Protein AF-A0A1F2VF32-F1 (afdb_monomer_lite)

pLDDT: mean 93.81, std 4.73, range [65.69, 97.94]

Secondary structure (DSSP, 8-state):
--HHHHHHHHHTS-SS--HHHHHHHHHHHHHHHHHHHHHHTT----HHHHHHHHGGG--

Sequence (59 aa):
MKKNDILELLRDMPEEIDADDLIYRVYLRQKLEASEDAVEAGKVFSHEEVVRRSEEWLK

Foldseek 3Di:
DDPVVLVVVCVPDDPDDDPVRSVVVVVVVVVVVVVVVCVVVVVDDDPVRVVVVCVVVVD

Structure (mmCIF, N/CA/C/O backbone):
data_AF-A0A1F2VF32-F1
#
_entry.id   AF-A0A1F2VF32-F1
#
loop_
_atom_site.group_PDB
_atom_site.id
_atom_site.type_symbol
_atom_site.label_atom_id
_atom_site.label_alt_id
_atom_site.label_comp_id
_atom_site.label_asym_id
_atom_site.label_entity_id
_atom_site.label_seq_id
_atom_site.pdbx_PDB_ins_code
_atom_site.Cartn_x
_atom_site.Cartn_y
_atom_site.Cartn_z
_atom_site.occupancy
_atom_site.B_iso_or_equiv
_atom_site.auth_seq_id
_atom_site.auth_comp_id
_atom_site.auth_asym_id
_atom_site.auth_atom_id
_atom_site.pdbx_PDB_model_num
ATOM 1 N N . MET A 1 1 ? 4.869 -9.699 1.394 1.00 83.94 1 MET A N 1
ATOM 2 C CA . MET A 1 1 ? 5.712 -9.858 0.195 1.00 83.94 1 MET A CA 1
ATOM 3 C C . MET A 1 1 ? 6.921 -10.781 0.379 1.00 83.94 1 MET A C 1
ATOM 5 O O . MET A 1 1 ? 7.771 -10.553 1.237 1.00 83.94 1 MET A O 1
ATOM 9 N N . LYS A 1 2 ? 7.000 -11.823 -0.448 1.00 91.50 2 LYS A N 1
ATOM 10 C CA . LYS A 1 2 ? 8.128 -12.745 -0.648 1.00 91.50 2 LYS A CA 1
ATOM 11 C C . LYS A 1 2 ? 8.729 -12.523 -2.044 1.00 91.50 2 LYS A C 1
ATOM 13 O O . LYS A 1 2 ? 8.165 -11.818 -2.871 1.00 91.50 2 LYS A O 1
ATOM 18 N N . LYS A 1 3 ? 9.863 -13.174 -2.335 1.00 91.56 3 LYS A N 1
ATOM 19 C CA . LYS A 1 3 ? 10.543 -13.091 -3.644 1.00 91.56 3 LYS A CA 1
ATOM 20 C C . LYS A 1 3 ? 9.615 -13.377 -4.835 1.00 91.56 3 LYS A C 1
ATOM 22 O O . LYS A 1 3 ? 9.714 -12.688 -5.841 1.00 91.56 3 LYS A O 1
ATOM 27 N N . ASN A 1 4 ? 8.749 -14.387 -4.734 1.00 94.31 4 ASN A N 1
ATOM 28 C CA . ASN A 1 4 ? 7.864 -14.764 -5.841 1.00 94.31 4 ASN A CA 1
ATOM 29 C C . ASN A 1 4 ? 6.836 -13.673 -6.150 1.00 94.31 4 ASN A C 1
ATOM 31 O O . ASN A 1 4 ? 6.647 -13.366 -7.317 1.00 94.31 4 ASN A O 1
ATOM 35 N N . ASP A 1 5 ? 6.277 -13.028 -5.128 1.00 91.25 5 ASP A N 1
ATOM 36 C CA . ASP A 1 5 ? 5.336 -11.913 -5.288 1.00 91.25 5 ASP A CA 1
ATOM 37 C C . ASP A 1 5 ? 5.985 -10.744 -6.056 1.00 91.25 5 ASP A C 1
ATOM 39 O O . ASP A 1 5 ? 5.356 -10.118 -6.903 1.00 91.25 5 ASP A O 1
ATOM 43 N N . ILE A 1 6 ? 7.279 -10.484 -5.815 1.00 92.00 6 ILE A N 1
ATOM 44 C CA . ILE A 1 6 ? 8.046 -9.470 -6.561 1.00 92.00 6 ILE A CA 1
ATOM 45 C C . ILE A 1 6 ? 8.233 -9.904 -8.018 1.00 92.00 6 ILE A C 1
ATOM 47 O O . ILE A 1 6 ? 8.059 -9.100 -8.926 1.00 92.00 6 ILE A O 1
ATOM 51 N N . LEU A 1 7 ? 8.575 -11.174 -8.259 1.00 93.56 7 LEU A N 1
ATOM 52 C CA . LEU A 1 7 ? 8.723 -11.699 -9.619 1.00 93.56 7 LEU A CA 1
ATOM 53 C C . LEU A 1 7 ? 7.409 -11.655 -10.403 1.00 93.56 7 LEU A C 1
ATOM 55 O O . LEU A 1 7 ? 7.440 -11.432 -11.607 1.00 93.56 7 LEU A O 1
ATOM 59 N N . GLU A 1 8 ? 6.273 -11.871 -9.742 1.00 92.88 8 GLU A N 1
ATOM 60 C CA . GLU A 1 8 ? 4.952 -11.719 -10.351 1.00 92.88 8 GLU A CA 1
ATOM 61 C C . GLU A 1 8 ? 4.650 -10.258 -10.663 1.00 92.88 8 GLU A C 1
ATOM 63 O O . GLU A 1 8 ? 4.267 -9.961 -11.790 1.00 92.88 8 GLU A O 1
ATOM 68 N N . LEU A 1 9 ? 4.924 -9.344 -9.727 1.00 91.12 9 LEU A N 1
ATOM 69 C CA . LEU A 1 9 ? 4.759 -7.907 -9.942 1.00 91.12 9 LEU A CA 1
ATOM 70 C C . LEU A 1 9 ? 5.563 -7.405 -11.154 1.00 91.12 9 LEU A C 1
ATOM 72 O O . LEU A 1 9 ? 5.081 -6.552 -11.890 1.00 91.12 9 LEU A O 1
ATOM 76 N N . LEU A 1 10 ? 6.767 -7.944 -11.376 1.00 91.75 10 LEU A N 1
ATOM 77 C CA . LEU A 1 10 ? 7.619 -7.598 -12.519 1.00 91.75 10 LEU A CA 1
ATOM 78 C C . LEU A 1 10 ? 7.043 -8.041 -13.874 1.00 91.75 10 LEU A C 1
ATOM 80 O O . LEU A 1 10 ? 7.381 -7.432 -14.883 1.00 91.75 10 LEU A O 1
ATOM 84 N N . ARG A 1 11 ? 6.193 -9.078 -13.928 1.00 92.12 11 ARG A N 1
ATOM 85 C CA . ARG A 1 11 ? 5.653 -9.596 -15.204 1.00 92.12 11 ARG A CA 1
ATOM 86 C C . ARG A 1 11 ? 4.761 -8.591 -15.924 1.00 92.12 11 ARG A C 1
ATOM 88 O O . ARG A 1 11 ? 4.734 -8.596 -17.149 1.00 92.12 11 ARG A O 1
ATOM 95 N N . ASP A 1 12 ? 4.068 -7.748 -15.166 1.00 87.69 12 ASP A N 1
ATOM 96 C CA . ASP A 1 12 ? 3.140 -6.747 -15.698 1.00 87.69 12 ASP A CA 1
ATOM 97 C C . ASP A 1 12 ? 3.806 -5.368 -15.875 1.00 87.69 12 ASP A C 1
ATOM 99 O O . ASP A 1 12 ? 3.138 -4.377 -16.186 1.00 87.69 12 ASP A O 1
ATOM 103 N N . MET A 1 13 ? 5.121 -5.271 -15.646 1.00 90.12 13 MET A N 1
ATOM 104 C CA . MET A 1 13 ? 5.868 -4.026 -15.803 1.00 90.12 13 MET A CA 1
ATOM 105 C C . MET A 1 13 ? 6.367 -3.827 -17.241 1.00 90.12 13 MET A C 1
ATOM 107 O O . MET A 1 13 ? 6.559 -4.796 -17.976 1.00 90.12 13 MET A O 1
ATOM 111 N N . PRO A 1 14 ? 6.608 -2.568 -17.651 1.00 93.81 14 PRO A N 1
ATOM 112 C CA . PRO A 1 14 ? 7.328 -2.279 -18.886 1.00 93.81 14 PRO A CA 1
ATOM 113 C C . PRO A 1 14 ? 8.736 -2.893 -18.879 1.00 93.81 14 PRO A C 1
ATOM 115 O O . PRO A 1 14 ? 9.329 -3.082 -17.819 1.00 93.81 14 PRO A O 1
ATOM 118 N N . GLU A 1 15 ? 9.279 -3.151 -20.071 1.00 91.62 15 GLU A N 1
ATOM 119 C CA . GLU A 1 15 ? 10.640 -3.682 -20.251 1.00 91.62 15 GLU A CA 1
ATOM 120 C C . GLU A 1 15 ? 11.714 -2.734 -19.694 1.00 91.62 15 GLU A C 1
ATOM 122 O O . GLU A 1 15 ? 12.681 -3.181 -19.082 1.00 91.62 15 GLU A O 1
ATOM 127 N N . GLU A 1 16 ? 11.493 -1.427 -19.838 1.00 94.69 16 GLU A N 1
ATOM 128 C CA . GLU A 1 16 ? 12.329 -0.375 -19.266 1.00 94.69 16 GLU A CA 1
ATOM 129 C C . GLU A 1 16 ? 11.602 0.273 -18.084 1.00 94.69 16 GLU A C 1
ATOM 131 O O . GLU A 1 16 ? 10.520 0.850 -18.236 1.00 94.69 16 GLU A O 1
ATOM 136 N N . ILE A 1 17 ? 12.203 0.190 -16.900 1.00 94.56 17 ILE A N 1
ATOM 137 C CA . ILE A 1 17 ? 11.722 0.843 -15.683 1.00 94.56 17 ILE A CA 1
ATOM 138 C C . ILE A 1 17 ? 12.914 1.366 -14.887 1.00 94.56 17 ILE A C 1
ATOM 140 O O . ILE A 1 17 ? 13.937 0.690 -14.763 1.00 94.56 17 ILE A O 1
ATOM 144 N N . ASP A 1 18 ? 12.777 2.570 -14.340 1.00 96.19 18 ASP A N 1
ATOM 145 C CA . ASP A 1 18 ? 13.780 3.127 -13.442 1.00 96.19 18 ASP A CA 1
ATOM 146 C C . ASP A 1 18 ? 13.808 2.358 -12.106 1.00 96.19 18 ASP A C 1
ATOM 148 O O . ASP A 1 18 ? 12.793 1.829 -11.638 1.00 96.19 18 ASP A O 1
ATOM 152 N N . ALA A 1 19 ? 14.981 2.283 -11.478 1.00 95.38 19 ALA A N 1
ATOM 153 C CA . ALA A 1 19 ? 15.143 1.604 -10.199 1.00 95.38 19 ALA A CA 1
ATOM 154 C C . ALA A 1 19 ? 14.278 2.228 -9.088 1.00 95.38 19 ALA A C 1
ATOM 156 O O . ALA A 1 19 ? 13.695 1.489 -8.290 1.00 95.38 19 ALA A O 1
ATOM 157 N N . ASP A 1 20 ? 14.147 3.555 -9.055 1.00 96.94 20 ASP A N 1
ATOM 158 C CA . ASP A 1 20 ? 13.331 4.273 -8.077 1.00 96.94 20 ASP A CA 1
ATOM 159 C C . ASP A 1 20 ? 11.843 3.954 -8.269 1.00 96.94 20 ASP A C 1
ATOM 161 O O . ASP A 1 20 ? 11.137 3.668 -7.298 1.00 96.94 20 ASP A O 1
ATOM 165 N N . ASP A 1 21 ? 11.378 3.898 -9.520 1.00 94.62 21 ASP A N 1
ATOM 166 C CA . ASP A 1 21 ? 10.002 3.520 -9.860 1.00 94.62 21 ASP A CA 1
ATOM 167 C C . ASP A 1 21 ? 9.698 2.068 -9.475 1.00 94.62 21 ASP A C 1
ATOM 169 O O . ASP A 1 21 ? 8.627 1.767 -8.931 1.00 94.62 21 ASP A O 1
ATOM 173 N N . LEU A 1 22 ? 10.640 1.154 -9.720 1.00 94.44 22 LEU A N 1
ATOM 174 C CA . LEU A 1 22 ? 10.515 -0.241 -9.309 1.00 94.44 22 LEU A CA 1
ATOM 175 C C . LEU A 1 22 ? 10.397 -0.354 -7.784 1.00 94.44 22 LEU A C 1
ATOM 177 O O . LEU A 1 22 ? 9.473 -0.998 -7.275 1.00 94.44 22 LEU A O 1
ATOM 181 N N . ILE A 1 23 ? 11.307 0.289 -7.048 1.00 94.69 23 ILE A N 1
ATOM 182 C CA . ILE A 1 23 ? 11.308 0.283 -5.580 1.00 94.69 23 ILE A CA 1
ATOM 183 C C . ILE A 1 23 ? 10.006 0.886 -5.0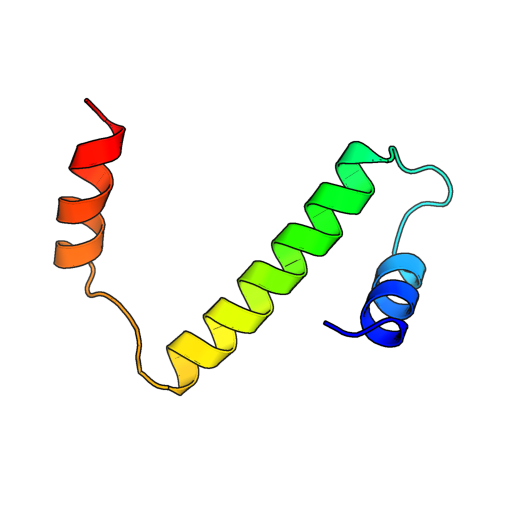47 1.00 94.69 23 ILE A C 1
ATOM 185 O O . ILE A 1 23 ? 9.387 0.310 -4.146 1.00 94.69 23 ILE A O 1
ATOM 189 N N . TYR A 1 24 ? 9.553 2.000 -5.624 1.00 95.50 24 TYR A N 1
ATOM 190 C CA . TYR A 1 24 ? 8.297 2.640 -5.250 1.00 95.50 24 TYR A CA 1
ATOM 191 C C . TYR A 1 24 ? 7.105 1.694 -5.419 1.00 95.50 24 TYR A C 1
ATOM 193 O O . TYR A 1 24 ? 6.312 1.533 -4.488 1.00 95.50 24 TYR A O 1
ATOM 201 N N . ARG A 1 25 ? 6.992 1.012 -6.565 1.00 93.69 25 ARG A N 1
ATOM 202 C CA . ARG A 1 25 ? 5.901 0.057 -6.828 1.00 93.69 25 ARG A CA 1
ATOM 203 C C . ARG A 1 25 ? 5.904 -1.106 -5.842 1.00 93.69 25 ARG A C 1
ATOM 205 O O . ARG A 1 25 ? 4.845 -1.470 -5.329 1.00 93.69 25 ARG A O 1
ATOM 212 N N . VAL A 1 26 ? 7.080 -1.659 -5.545 1.00 94.25 26 VAL A N 1
ATOM 213 C CA . VAL A 1 26 ? 7.240 -2.728 -4.546 1.00 94.25 26 VAL A CA 1
ATOM 214 C C . VAL A 1 26 ? 6.772 -2.246 -3.170 1.00 94.25 26 VAL A C 1
ATOM 216 O O . VAL A 1 26 ? 5.961 -2.909 -2.520 1.00 94.25 26 VAL A O 1
ATOM 219 N N . TYR A 1 27 ? 7.221 -1.064 -2.743 1.00 95.88 27 TYR A N 1
ATOM 220 C CA . TYR A 1 27 ? 6.835 -0.486 -1.457 1.00 95.88 27 TYR A CA 1
ATOM 221 C C . TYR A 1 27 ? 5.332 -0.206 -1.371 1.00 95.88 27 TYR A C 1
ATOM 223 O O . TYR A 1 27 ? 4.690 -0.537 -0.371 1.00 95.88 27 TYR A O 1
ATOM 231 N N . LEU A 1 28 ? 4.752 0.367 -2.426 1.00 95.69 28 LEU A N 1
ATOM 232 C CA . LEU A 1 28 ? 3.327 0.663 -2.495 1.00 95.69 28 LEU A CA 1
ATOM 233 C C . LEU A 1 28 ? 2.493 -0.616 -2.395 1.00 95.69 28 LEU A C 1
ATOM 235 O O . LEU A 1 28 ? 1.562 -0.671 -1.593 1.00 95.69 28 LEU A O 1
ATOM 239 N N . ARG A 1 29 ? 2.852 -1.667 -3.142 1.00 94.12 29 ARG A N 1
ATOM 240 C CA . ARG A 1 29 ? 2.148 -2.954 -3.074 1.00 94.12 29 ARG A CA 1
ATOM 241 C C . ARG A 1 29 ? 2.209 -3.549 -1.667 1.00 94.12 29 ARG A C 1
ATOM 243 O O . ARG A 1 29 ? 1.178 -3.973 -1.156 1.00 94.12 29 ARG A O 1
ATOM 250 N N . GLN A 1 30 ? 3.367 -3.497 -1.006 1.00 95.12 30 GLN A N 1
ATOM 251 C CA . GLN A 1 30 ? 3.503 -3.951 0.381 1.00 95.12 30 GLN A CA 1
ATOM 252 C C . GLN A 1 30 ? 2.623 -3.144 1.351 1.00 95.12 30 GLN A C 1
ATOM 254 O O . GLN A 1 30 ? 2.052 -3.710 2.284 1.00 95.12 30 GLN A O 1
ATOM 259 N N . LYS A 1 31 ? 2.514 -1.824 1.159 1.00 96.56 31 LYS A N 1
ATOM 260 C CA . LYS A 1 31 ? 1.634 -0.975 1.973 1.00 96.56 31 LYS A CA 1
ATOM 261 C C . LYS A 1 31 ? 0.166 -1.326 1.777 1.00 96.56 31 LYS A C 1
ATOM 263 O O . LYS A 1 31 ? -0.547 -1.402 2.770 1.00 96.56 31 LYS A O 1
ATOM 268 N N . LEU A 1 32 ? -0.254 -1.567 0.537 1.00 95.88 32 LEU A N 1
ATOM 269 C CA . LEU A 1 32 ? -1.626 -1.953 0.218 1.00 95.88 32 LEU A CA 1
ATOM 270 C C . LEU A 1 32 ? -1.996 -3.307 0.831 1.00 95.88 32 LEU A C 1
ATOM 272 O O . LEU A 1 32 ? -3.021 -3.381 1.494 1.00 95.88 32 LEU A O 1
ATOM 276 N N . GLU A 1 33 ? -1.135 -4.323 0.711 1.00 95.12 33 GLU A N 1
ATOM 277 C CA . GLU A 1 33 ? -1.341 -5.633 1.360 1.00 95.12 33 GLU A CA 1
ATOM 278 C C . GLU A 1 33 ? -1.551 -5.476 2.875 1.00 95.12 33 GLU A C 1
ATOM 280 O O . GLU A 1 33 ? -2.526 -5.962 3.439 1.00 95.12 33 GLU A O 1
ATOM 285 N N . ALA A 1 34 ? -0.680 -4.709 3.539 1.00 95.56 34 ALA A N 1
ATOM 286 C CA . ALA A 1 34 ? -0.812 -4.461 4.973 1.00 95.56 34 ALA A CA 1
ATOM 287 C C . ALA A 1 34 ? -2.076 -3.655 5.331 1.00 95.56 34 ALA A C 1
ATOM 289 O O . ALA A 1 34 ? -2.628 -3.818 6.421 1.00 95.56 34 ALA A O 1
ATOM 290 N N . SER A 1 35 ? -2.519 -2.757 4.447 1.00 96.50 35 SER A N 1
ATOM 291 C CA . SER A 1 35 ? -3.761 -2.004 4.619 1.00 96.50 35 SER A CA 1
ATOM 292 C C . SER A 1 35 ? -4.995 -2.891 4.468 1.00 96.50 35 SER A C 1
ATOM 294 O O . SER A 1 35 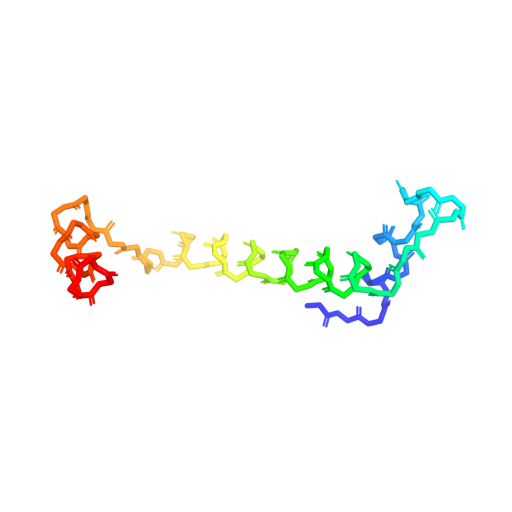? -5.921 -2.740 5.260 1.00 96.50 35 SER A O 1
ATOM 296 N N . GLU A 1 36 ? -5.006 -3.817 3.510 1.00 97.06 3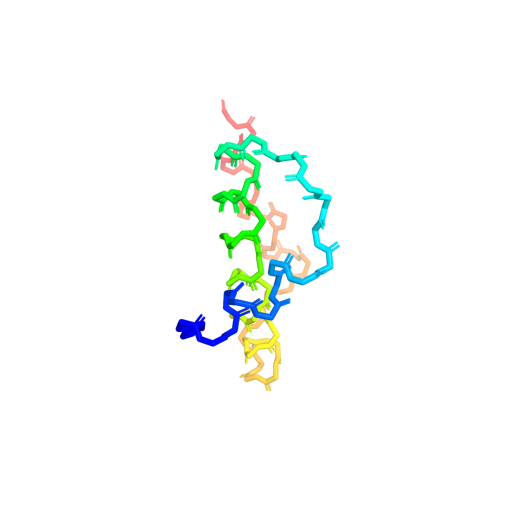6 GLU A N 1
ATOM 297 C CA . GLU A 1 36 ? -6.082 -4.799 3.327 1.00 97.06 36 GLU A CA 1
ATOM 298 C C . GLU A 1 36 ? -6.232 -5.677 4.579 1.00 97.06 36 GLU A C 1
ATOM 300 O O . GLU A 1 36 ? -7.317 -5.724 5.164 1.00 97.06 36 GLU A O 1
ATOM 305 N N . ASP A 1 37 ? -5.125 -6.240 5.079 1.00 97.12 37 ASP A N 1
ATOM 306 C CA . ASP A 1 37 ? -5.102 -7.028 6.322 1.00 97.12 37 ASP A CA 1
ATOM 307 C C . ASP A 1 37 ? -5.611 -6.218 7.531 1.00 97.12 37 ASP A C 1
ATOM 309 O O . ASP A 1 37 ? -6.315 -6.726 8.408 1.00 97.12 37 ASP A O 1
ATOM 313 N N . ALA A 1 38 ? -5.247 -4.933 7.613 1.00 97.50 38 ALA A N 1
ATOM 314 C CA . ALA A 1 38 ? -5.688 -4.053 8.691 1.00 97.50 38 ALA A CA 1
ATOM 315 C C . ALA A 1 38 ? -7.194 -3.769 8.622 1.00 97.50 38 ALA A C 1
ATOM 317 O O . ALA A 1 38 ? -7.848 -3.742 9.667 1.00 97.50 38 ALA A O 1
ATOM 318 N N . VAL A 1 39 ? -7.745 -3.585 7.419 1.00 97.31 39 VAL A N 1
ATOM 319 C CA . VAL A 1 39 ? -9.187 -3.403 7.209 1.00 97.31 39 VAL A CA 1
ATOM 320 C C . VAL A 1 39 ? -9.948 -4.657 7.623 1.00 97.31 39 VAL A C 1
ATOM 322 O O . VAL A 1 39 ? -10.903 -4.549 8.392 1.00 97.31 39 VAL A O 1
ATOM 325 N N . GLU A 1 40 ? -9.499 -5.838 7.192 1.00 97.50 40 GLU A N 1
ATOM 326 C CA . GLU A 1 40 ? -10.127 -7.112 7.559 1.00 97.50 40 GLU A CA 1
ATOM 327 C C . GLU 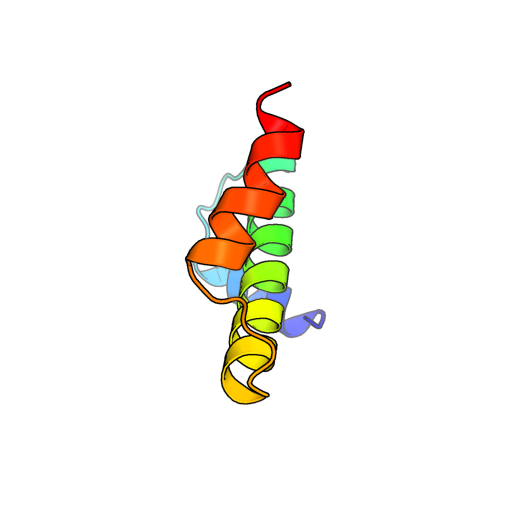A 1 40 ? -10.082 -7.353 9.077 1.00 97.50 40 GLU A C 1
ATOM 329 O O . GLU A 1 40 ? -11.065 -7.782 9.681 1.00 97.50 40 GLU A O 1
ATOM 334 N N . ALA A 1 41 ? -8.976 -6.983 9.728 1.00 97.94 41 ALA A N 1
ATOM 335 C CA . ALA A 1 41 ? -8.823 -7.070 11.179 1.00 97.94 41 ALA A CA 1
ATOM 336 C C . ALA A 1 41 ? -9.554 -5.962 11.968 1.00 97.94 41 ALA A C 1
ATOM 338 O O . ALA A 1 41 ? -9.410 -5.896 13.192 1.00 97.94 41 ALA A O 1
ATOM 339 N N . GLY A 1 42 ? -10.281 -5.054 11.305 1.00 97.56 42 GLY A N 1
ATOM 340 C CA . GLY A 1 42 ? -10.968 -3.926 11.943 1.00 97.56 42 GLY A CA 1
ATOM 341 C C . GLY A 1 42 ? -10.034 -2.854 12.521 1.00 97.56 42 GLY A C 1
ATOM 342 O O . GLY A 1 42 ? -10.468 -2.005 13.297 1.00 97.5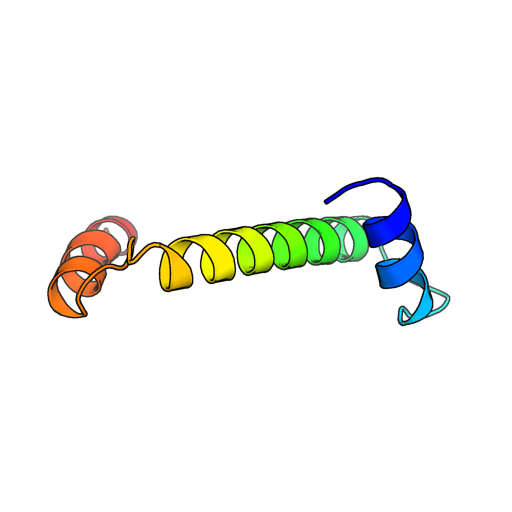6 42 GLY A O 1
ATOM 343 N N . LYS A 1 43 ? -8.748 -2.861 12.152 1.00 97.50 43 LYS A N 1
ATOM 344 C CA . LYS A 1 43 ? -7.729 -1.882 12.567 1.00 97.50 43 LYS A CA 1
ATOM 345 C C . LYS A 1 43 ? -7.792 -0.628 11.692 1.0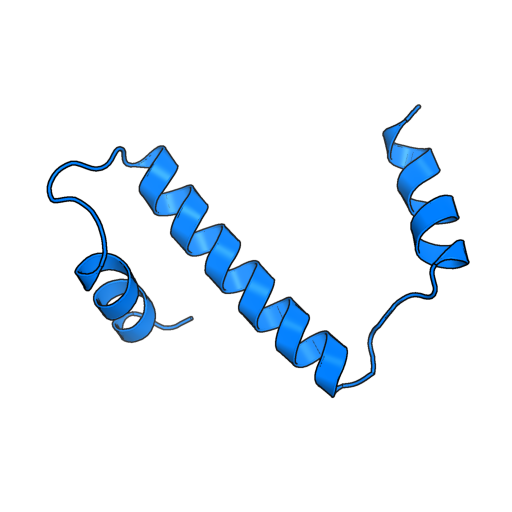0 97.50 43 LYS A C 1
ATOM 347 O O . LYS A 1 43 ? -6.810 -0.244 11.057 1.00 97.50 43 LYS A O 1
ATOM 352 N N . VAL A 1 44 ? -8.963 -0.002 11.653 1.00 96.50 44 VAL A N 1
ATOM 353 C CA . VAL A 1 44 ? -9.242 1.201 10.862 1.00 96.50 44 VAL A CA 1
ATOM 354 C C . VAL A 1 44 ? -9.453 2.412 11.761 1.00 96.50 44 VAL A C 1
ATOM 356 O O . VAL A 1 44 ? -9.794 2.279 12.933 1.00 96.50 44 VAL A O 1
ATOM 359 N N . PHE A 1 45 ? -9.252 3.598 11.197 1.00 95.81 45 PHE A N 1
ATOM 360 C CA . PHE A 1 45 ? -9.563 4.862 11.856 1.00 95.81 45 PHE A CA 1
ATOM 361 C C . PHE A 1 45 ? -10.883 5.404 11.320 1.00 95.81 45 PHE A C 1
ATOM 363 O O . PHE A 1 45 ? -11.175 5.282 10.128 1.00 95.81 45 PHE A O 1
ATOM 370 N N . SER A 1 46 ? -11.661 6.043 12.187 1.00 96.56 46 SER A N 1
ATOM 371 C CA . SER A 1 46 ? -12.783 6.872 11.757 1.00 96.56 46 SER A CA 1
ATOM 372 C C . SER A 1 46 ? -12.296 8.087 10.963 1.00 96.56 46 SER A C 1
ATOM 374 O O . SER A 1 46 ? -11.138 8.504 11.052 1.00 96.56 46 SER A O 1
ATOM 376 N N . HIS A 1 47 ? -13.205 8.698 10.205 1.00 95.31 47 HIS A N 1
ATOM 377 C CA . HIS A 1 47 ? -12.910 9.925 9.470 1.00 95.31 47 HIS A CA 1
ATOM 378 C C . HIS A 1 47 ? -12.378 11.041 10.389 1.00 95.31 47 HIS A C 1
ATOM 380 O O . HIS A 1 47 ? -11.378 11.677 10.063 1.00 95.31 47 HIS A O 1
ATOM 386 N N . GLU A 1 48 ? -12.988 11.228 11.564 1.00 97.12 48 GLU A N 1
ATOM 387 C CA . GLU A 1 48 ? -12.573 12.237 12.548 1.00 97.12 48 GLU A CA 1
ATOM 388 C C . GLU A 1 48 ? -11.145 11.997 13.060 1.00 97.12 48 GLU A C 1
ATOM 390 O O . GLU A 1 48 ? -10.346 12.929 13.171 1.00 97.12 48 GLU A O 1
ATOM 395 N N . GLU A 1 49 ? -10.782 10.738 13.320 1.00 96.56 49 GLU A N 1
ATOM 396 C CA . GLU A 1 49 ? -9.423 10.383 13.732 1.00 96.56 49 GLU A CA 1
ATOM 397 C C . GLU A 1 49 ? -8.398 10.644 12.627 1.00 96.56 49 GLU A C 1
ATOM 399 O O . GLU A 1 49 ? -7.299 11.116 12.923 1.00 96.56 49 GLU A O 1
ATOM 404 N N . VAL A 1 50 ? -8.744 10.367 11.366 1.00 95.44 50 VAL A N 1
ATOM 405 C CA . VAL A 1 50 ? -7.873 10.652 10.215 1.00 95.44 50 VAL A CA 1
ATOM 406 C C . VAL A 1 50 ? -7.637 12.155 10.064 1.00 95.44 50 VAL A C 1
ATOM 408 O O . VAL A 1 50 ? -6.485 12.561 9.894 1.00 95.44 50 VAL A O 1
ATOM 411 N N . VAL A 1 51 ? -8.687 12.979 10.166 1.00 95.44 51 VAL A N 1
ATOM 412 C CA . VAL A 1 51 ? -8.576 14.447 10.096 1.00 95.44 51 VAL A CA 1
ATOM 413 C C . VAL A 1 51 ? -7.636 14.956 11.186 1.00 95.44 51 VAL A C 1
ATOM 415 O O . VAL A 1 51 ? -6.616 15.564 10.868 1.00 95.44 51 VAL A O 1
ATOM 418 N N . ARG A 1 52 ? -7.895 14.600 12.451 1.00 95.56 52 ARG A N 1
ATOM 419 C CA . ARG A 1 52 ? -7.077 15.027 13.598 1.00 95.56 52 ARG A CA 1
ATOM 420 C C . ARG A 1 52 ? -5.598 14.650 13.455 1.00 95.56 52 ARG A C 1
ATOM 422 O O . ARG A 1 52 ? -4.727 15.419 13.838 1.00 95.56 52 ARG A O 1
ATOM 429 N N . ARG A 1 53 ? -5.290 13.461 12.927 1.00 94.31 53 ARG A N 1
ATOM 430 C CA . ARG A 1 53 ? -3.895 13.018 12.730 1.00 94.31 53 ARG A CA 1
ATOM 431 C C . ARG A 1 53 ? -3.208 13.749 11.578 1.00 94.31 53 ARG A C 1
ATOM 433 O O . ARG A 1 53 ? -2.014 14.008 11.654 1.00 94.31 53 ARG A O 1
ATOM 440 N N . SER A 1 54 ? -3.954 14.078 10.527 1.00 94.94 54 SER A N 1
ATOM 441 C CA . SER A 1 54 ? -3.411 14.752 9.342 1.00 94.94 54 SER A CA 1
ATOM 442 C C . SER A 1 54 ? -3.093 16.229 9.602 1.00 94.94 54 SER A C 1
ATOM 444 O O . SER A 1 54 ? -2.244 16.798 8.921 1.00 94.94 54 SER A O 1
ATOM 446 N N . GLU A 1 55 ? -3.708 16.847 10.617 1.00 94.94 55 GLU A N 1
ATOM 447 C CA . GLU A 1 55 ? -3.373 18.208 11.068 1.00 94.94 55 GLU A CA 1
ATOM 448 C C . GLU A 1 55 ? -1.900 18.356 11.482 1.00 94.94 55 GLU A C 1
ATOM 450 O O . GLU A 1 55 ? -1.332 19.437 11.346 1.00 94.94 55 GLU A O 1
ATOM 455 N N . GLU A 1 56 ? -1.254 17.284 11.955 1.00 91.62 56 GLU A N 1
ATOM 456 C CA . GLU A 1 56 ? 0.171 17.300 12.314 1.00 91.62 56 GLU A CA 1
ATOM 457 C C . GLU A 1 56 ? 1.091 17.461 11.097 1.00 91.62 56 GLU A C 1
ATOM 459 O O . GLU A 1 56 ? 2.227 17.895 11.254 1.00 91.62 56 GLU A O 1
ATOM 464 N N . TRP A 1 57 ? 0.614 17.125 9.894 1.00 91.88 57 TRP A N 1
ATOM 465 C CA . TRP A 1 57 ? 1.395 17.198 8.654 1.00 91.88 57 TRP A CA 1
ATOM 466 C C . TRP A 1 57 ? 1.260 18.546 7.943 1.00 91.88 57 TRP A C 1
ATOM 468 O O . TRP A 1 57 ? 2.045 18.848 7.050 1.00 91.88 57 TRP A O 1
ATOM 478 N N . LEU A 1 58 ? 0.245 19.332 8.311 1.00 83.00 58 LEU A N 1
ATOM 479 C CA . LEU A 1 58 ? -0.058 20.644 7.730 1.00 83.00 58 LEU A CA 1
ATOM 480 C C . LEU A 1 58 ? 0.533 21.809 8.545 1.00 83.00 58 LEU A C 1
ATOM 482 O O . LEU A 1 58 ? 0.265 22.969 8.227 1.00 83.00 58 LEU A O 1
ATOM 486 N N . LYS A 1 59 ? 1.299 21.503 9.597 1.00 65.69 59 LYS A N 1
ATOM 487 C CA . LYS A 1 59 ? 2.110 22.465 10.354 1.00 65.69 59 LYS A CA 1
ATOM 488 C C . LYS A 1 59 ? 3.480 22.628 9.712 1.00 65.69 59 LYS A C 1
ATOM 490 O O . LYS A 1 59 ? 3.959 23.781 9.699 1.00 65.69 59 LYS A O 1
#

Radius of gyration: 15.83 Å; chains: 1; bounding box: 28×37×34 Å